Protein AF-A0A6P3XLS1-F1 (afdb_monomer)

pLDDT: mean 93.7, std 4.28, range [73.62, 98.12]

Organism: Dinoponera quadriceps (NCBI:txid609295)

Secondary structure (DSSP, 8-state):
-HHHHHHHHHHHHH-GGGGT--S--HHHHHHHHHHHHHHHHHTT--TTT-TT-S-HHHHHHHHHHHIIIIIHHHTTS--HHHHHHHHHHHHHHGGGT----HHHHHHHHHHHTT---HHHHHT--HHHHHHHHHH-

Solvent-accessible surface area (backbone atoms only — not comparable to full-atom values): 7888 Å² total; per-residue (Å²): 107,41,68,59,55,41,66,71,46,40,52,65,70,76,41,28,62,79,74,72,48,69,94,72,49,72,66,56,52,44,54,54,34,50,53,51,32,51,52,35,45,78,73,69,35,55,70,92,60,29,56,44,49,76,53,66,67,56,24,49,48,53,49,48,50,47,38,66,76,43,51,56,58,53,65,74,66,73,52,72,65,57,57,50,53,53,43,56,55,39,55,59,51,38,77,74,82,45,88,58,48,57,70,36,54,51,48,56,54,36,49,75,71,72,46,88,53,65,71,62,62,71,64,51,50,76,68,42,45,54,46,40,67,74,71,108

Radius of gyration: 16.31 Å; Cα contacts (8 Å, |Δi|>4): 107; chains: 1; bounding box: 39×33×39 Å

Structure (mmCIF, N/CA/C/O backbone):
data_AF-A0A6P3XLS1-F1
#
_entry.id   AF-A0A6P3XLS1-F1
#
loop_
_atom_site.group_PDB
_atom_site.id
_atom_site.type_symbol
_atom_site.label_atom_id
_atom_site.label_alt_id
_atom_site.label_comp_id
_atom_site.label_asym_id
_atom_site.label_entity_id
_atom_site.label_seq_id
_atom_site.pdbx_PDB_ins_code
_atom_site.Cartn_x
_atom_site.Cartn_y
_atom_site.Cartn_z
_atom_site.occupancy
_atom_site.B_iso_or_equiv
_atom_site.auth_seq_id
_atom_site.auth_comp_id
_atom_site.auth_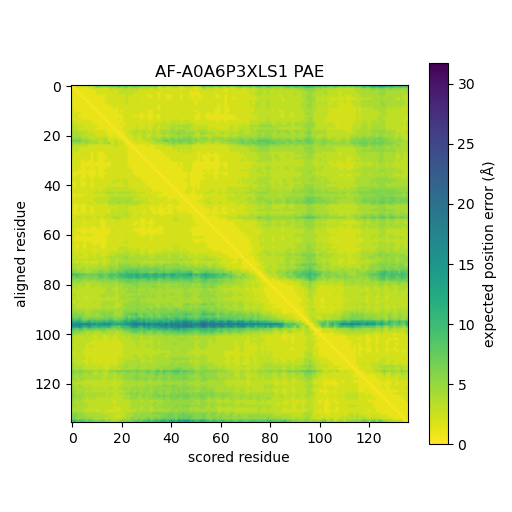asym_id
_atom_site.auth_atom_id
_atom_site.pdbx_PDB_model_num
ATOM 1 N N . MET A 1 1 ? -15.043 -8.895 3.078 1.00 91.00 1 MET A N 1
ATOM 2 C CA . MET A 1 1 ? -15.289 -7.449 3.281 1.00 91.00 1 MET A CA 1
ATOM 3 C C . MET A 1 1 ? -14.198 -6.779 4.116 1.00 91.00 1 MET A C 1
ATOM 5 O O . MET A 1 1 ? -13.528 -5.912 3.577 1.00 91.00 1 MET A O 1
ATOM 9 N N . ALA A 1 2 ? -13.931 -7.217 5.354 1.00 95.00 2 ALA A N 1
ATOM 10 C CA . ALA A 1 2 ? -12.890 -6.646 6.234 1.00 95.00 2 ALA A CA 1
ATOM 11 C C . ALA A 1 2 ? -11.488 -6.540 5.609 1.00 95.00 2 ALA A C 1
ATOM 13 O O . ALA A 1 2 ? -10.873 -5.481 5.606 1.00 95.00 2 ALA A O 1
ATOM 14 N N . VAL A 1 3 ? -11.013 -7.613 4.984 1.00 94.69 3 VAL A N 1
ATOM 15 C CA . VAL A 1 3 ? -9.734 -7.612 4.264 1.00 94.69 3 VAL A CA 1
ATOM 16 C C . VAL A 1 3 ? -9.684 -6.590 3.117 1.00 94.69 3 VAL A C 1
ATOM 18 O O . VAL A 1 3 ? -8.652 -5.969 2.880 1.00 94.69 3 VAL A O 1
ATOM 21 N N . ALA A 1 4 ? -10.790 -6.402 2.391 1.00 94.06 4 ALA A N 1
ATOM 22 C CA . ALA A 1 4 ? -10.837 -5.417 1.314 1.00 94.06 4 ALA A CA 1
ATOM 23 C C . ALA A 1 4 ? -10.717 -3.994 1.880 1.00 94.06 4 ALA A C 1
ATOM 25 O O . ALA A 1 4 ? -9.932 -3.207 1.362 1.00 94.06 4 ALA A O 1
ATOM 26 N N . GLN A 1 5 ? -11.414 -3.698 2.988 1.00 96.81 5 GLN A N 1
ATOM 27 C CA . GLN A 1 5 ? -11.251 -2.446 3.737 1.00 96.81 5 GLN A CA 1
ATOM 28 C C . GLN A 1 5 ? -9.789 -2.249 4.161 1.00 96.81 5 GLN A C 1
ATOM 30 O O . GLN A 1 5 ? -9.228 -1.186 3.910 1.00 96.81 5 GLN A O 1
ATOM 35 N N . ALA A 1 6 ? -9.156 -3.284 4.725 1.00 96.56 6 ALA A N 1
ATOM 36 C CA . ALA A 1 6 ? -7.752 -3.241 5.125 1.00 96.56 6 ALA A CA 1
ATOM 37 C C . ALA A 1 6 ? -6.829 -2.851 3.958 1.00 96.56 6 ALA A C 1
ATOM 39 O O . ALA A 1 6 ? -5.984 -1.976 4.114 1.00 96.56 6 ALA A O 1
ATOM 40 N N . ASN A 1 7 ? -7.033 -3.430 2.770 1.00 92.81 7 ASN A N 1
ATOM 41 C CA . ASN A 1 7 ? -6.233 -3.110 1.585 1.00 92.81 7 ASN A CA 1
ATOM 42 C C . ASN A 1 7 ? -6.412 -1.662 1.094 1.00 92.81 7 ASN A C 1
ATOM 44 O O . ASN A 1 7 ? -5.451 -1.088 0.587 1.00 92.81 7 ASN A O 1
ATOM 48 N N . PHE A 1 8 ? -7.588 -1.048 1.271 1.00 94.44 8 PHE A N 1
ATOM 49 C CA . PHE A 1 8 ? -7.795 0.366 0.926 1.00 94.44 8 PHE A CA 1
ATOM 50 C C . PHE A 1 8 ? -7.100 1.332 1.892 1.00 94.44 8 PHE A C 1
ATOM 52 O O . PHE A 1 8 ? -6.636 2.390 1.471 1.00 94.44 8 PHE A O 1
ATOM 59 N N . ILE A 1 9 ? -7.016 0.980 3.177 1.00 96.81 9 ILE A N 1
ATOM 60 C CA . ILE A 1 9 ? -6.463 1.867 4.213 1.00 96.81 9 ILE A CA 1
ATOM 61 C C . ILE A 1 9 ? -4.987 1.602 4.530 1.00 96.81 9 ILE A C 1
ATOM 63 O O . ILE A 1 9 ? -4.340 2.448 5.142 1.00 96.81 9 ILE A O 1
ATOM 67 N N . MET A 1 10 ? -4.439 0.454 4.122 1.00 96.50 10 MET A N 1
ATOM 68 C CA . MET A 1 10 ? -3.088 0.014 4.489 1.00 96.50 10 MET A CA 1
ATOM 69 C C . MET A 1 10 ? -2.003 1.026 4.100 1.00 96.50 10 MET A C 1
ATOM 71 O O . MET A 1 10 ? -1.219 1.422 4.961 1.00 96.50 10 MET A O 1
ATOM 75 N N . LEU A 1 11 ? -1.982 1.499 2.848 1.00 95.06 11 LEU A N 1
ATOM 76 C CA . LEU A 1 11 ? -0.974 2.467 2.399 1.00 95.06 11 LEU A CA 1
ATOM 77 C C . LEU A 1 11 ? -1.118 3.838 3.090 1.00 95.06 11 LEU A C 1
ATOM 79 O O . LEU A 1 11 ? -0.118 4.296 3.642 1.00 95.06 11 LEU A O 1
ATOM 83 N N . PRO A 1 12 ? -2.310 4.472 3.148 1.00 95.88 12 PRO A N 1
ATOM 84 C CA . PRO A 1 12 ? -2.484 5.727 3.884 1.00 95.88 12 PRO A CA 1
ATOM 85 C C . PRO A 1 12 ? -2.090 5.659 5.362 1.00 95.88 12 PRO A C 1
ATOM 87 O O . PRO A 1 12 ? -1.537 6.618 5.889 1.00 95.88 12 PRO A O 1
ATOM 90 N N . VAL A 1 13 ? -2.363 4.541 6.042 1.00 97.12 13 VAL A N 1
ATOM 91 C CA . VAL A 1 13 ? -2.156 4.431 7.495 1.00 97.12 13 VAL A CA 1
ATOM 92 C C . VAL A 1 13 ? -0.725 4.025 7.857 1.00 97.12 13 VAL A C 1
ATOM 94 O O . VAL A 1 13 ? -0.178 4.542 8.833 1.00 97.12 13 VAL A O 1
ATOM 97 N N . LEU A 1 14 ? -0.111 3.104 7.104 1.00 96.38 14 LEU A N 1
ATOM 98 C CA . LEU A 1 14 ? 1.242 2.610 7.397 1.00 96.38 14 LEU A CA 1
ATOM 99 C C . LEU A 1 14 ? 2.341 3.412 6.694 1.00 96.38 14 LEU A C 1
ATOM 101 O O . LEU A 1 14 ? 3.428 3.568 7.248 1.00 96.38 14 LEU A O 1
ATOM 105 N N . TYR A 1 15 ? 2.070 3.914 5.488 1.00 95.00 15 TYR A N 1
ATOM 106 C CA . TYR A 1 15 ? 3.068 4.542 4.621 1.00 95.00 15 TYR A CA 1
ATOM 107 C C . TYR A 1 15 ? 2.552 5.832 3.950 1.00 95.00 15 TYR A C 1
ATOM 109 O O . TYR A 1 15 ? 2.711 5.983 2.735 1.00 95.00 15 TYR A O 1
ATOM 117 N N . PRO A 1 16 ? 1.967 6.794 4.695 1.00 94.44 16 PRO A N 1
ATOM 118 C CA . PRO A 1 16 ? 1.332 7.979 4.106 1.00 94.44 16 PRO A CA 1
ATOM 119 C C . PRO A 1 16 ? 2.271 8.764 3.179 1.00 94.44 16 PRO A C 1
ATOM 121 O O . PRO A 1 16 ? 1.887 9.163 2.079 1.00 94.44 16 PRO A O 1
ATOM 124 N N . GLN A 1 17 ? 3.544 8.911 3.555 1.00 92.12 17 GLN A N 1
ATOM 125 C CA . GLN A 1 17 ? 4.505 9.678 2.759 1.00 92.12 17 GLN A CA 1
ATOM 126 C C . GLN A 1 17 ? 4.832 9.009 1.415 1.00 92.12 17 GLN A C 1
ATOM 128 O O . GLN A 1 17 ? 5.189 9.704 0.470 1.00 92.12 17 GLN A O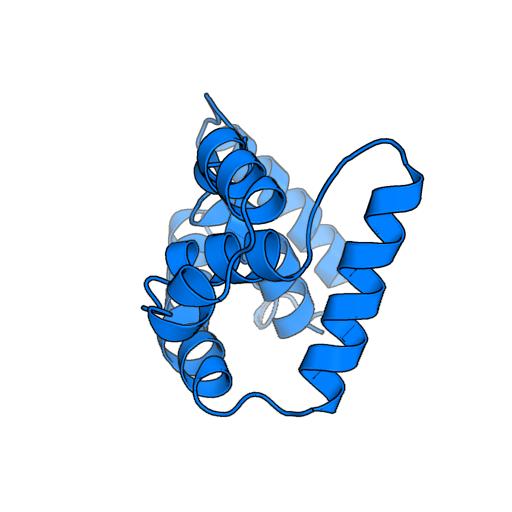 1
ATOM 133 N N . LYS A 1 18 ? 4.691 7.679 1.304 1.00 91.06 18 LYS A N 1
ATOM 134 C CA . LYS A 1 18 ? 4.945 6.929 0.059 1.00 91.06 18 LYS A CA 1
ATOM 135 C C . LYS A 1 18 ? 3.874 7.148 -1.003 1.00 91.06 18 LYS A C 1
ATOM 137 O O . LYS A 1 18 ? 4.111 6.851 -2.167 1.00 91.06 18 LYS A O 1
ATOM 142 N N . ILE A 1 19 ? 2.717 7.672 -0.607 1.00 89.75 19 ILE A N 1
ATOM 143 C CA . ILE A 1 19 ? 1.611 7.998 -1.510 1.00 89.75 19 ILE A CA 1
ATOM 144 C C . ILE A 1 19 ? 1.350 9.510 -1.583 1.00 89.75 19 ILE A C 1
ATOM 146 O O . ILE A 1 19 ? 0.271 9.936 -1.984 1.00 89.75 19 ILE A O 1
ATOM 150 N N . GLY A 1 20 ? 2.332 10.328 -1.186 1.00 89.75 20 GLY A N 1
ATOM 151 C CA . GLY A 1 20 ? 2.265 11.789 -1.276 1.00 89.75 20 GLY A CA 1
ATOM 152 C C . GLY A 1 20 ? 1.493 12.476 -0.145 1.00 89.75 20 GLY A C 1
ATOM 153 O O . GLY A 1 20 ? 1.287 13.688 -0.194 1.00 89.75 20 GLY A O 1
ATOM 154 N N . MET A 1 21 ? 1.073 11.742 0.891 1.00 92.38 21 MET A N 1
ATOM 155 C CA . MET A 1 21 ? 0.446 12.333 2.073 1.00 92.38 21 MET A CA 1
ATOM 156 C C . MET A 1 21 ? 1.532 12.826 3.038 1.00 92.38 21 MET A C 1
ATOM 158 O O . MET A 1 21 ? 2.023 12.098 3.905 1.00 92.38 21 MET A O 1
ATOM 162 N N . HIS A 1 22 ? 1.941 14.079 2.852 1.00 91.44 22 HIS A N 1
ATOM 163 C CA . HIS A 1 22 ? 2.934 14.755 3.687 1.00 91.44 22 HIS A CA 1
ATOM 164 C C . HIS A 1 22 ? 2.267 15.587 4.789 1.00 91.44 22 HIS A C 1
ATOM 166 O O . HIS A 1 22 ? 1.137 16.039 4.634 1.00 91.44 22 HIS A O 1
ATOM 172 N N . SER A 1 23 ? 2.986 15.807 5.895 1.00 92.94 23 SER A N 1
ATOM 173 C CA . SER A 1 23 ? 2.534 16.636 7.028 1.00 92.94 23 SER A CA 1
ATOM 174 C C . SER A 1 23 ? 1.219 16.188 7.685 1.00 92.94 23 SER A C 1
ATOM 176 O O . SER A 1 23 ? 0.533 16.999 8.296 1.00 92.94 23 SER A O 1
ATOM 178 N N . ILE A 1 24 ? 0.885 14.901 7.573 1.00 94.75 24 ILE A N 1
ATOM 179 C CA . ILE A 1 24 ? -0.288 14.292 8.206 1.00 94.75 24 ILE A CA 1
ATOM 180 C C . ILE A 1 24 ? -0.044 14.123 9.705 1.00 94.75 24 ILE A C 1
ATOM 182 O O . ILE A 1 24 ? 0.994 13.591 10.110 1.00 94.75 24 ILE A O 1
ATOM 186 N N . THR A 1 25 ? -1.008 14.547 10.516 1.00 96.19 25 THR A N 1
ATOM 187 C CA . THR A 1 25 ? -0.999 14.346 11.968 1.00 96.19 25 THR A CA 1
ATOM 188 C C . THR A 1 25 ? -1.647 13.013 12.354 1.00 96.19 25 THR A C 1
ATOM 190 O O . THR A 1 25 ? -2.359 12.393 11.562 1.00 96.19 25 THR A O 1
ATOM 193 N N . ASP A 1 26 ? -1.427 12.549 13.587 1.00 96.00 26 ASP A N 1
ATOM 194 C CA . ASP A 1 26 ? -2.143 11.367 14.082 1.00 96.00 26 ASP A CA 1
ATOM 195 C C . ASP A 1 26 ? -3.664 11.620 14.173 1.00 96.00 26 ASP A C 1
ATOM 197 O O . ASP A 1 26 ? -4.436 10.700 13.919 1.00 96.00 26 ASP A O 1
ATOM 201 N N . GLU A 1 27 ? -4.100 12.862 14.424 1.00 97.31 27 GLU A N 1
ATOM 202 C CA . GLU A 1 27 ? -5.522 13.246 14.426 1.00 97.31 27 GLU A CA 1
ATOM 203 C C . GLU A 1 27 ? -6.154 13.098 13.030 1.00 97.31 27 GLU A C 1
ATOM 205 O O . GLU A 1 27 ? -7.242 12.536 12.894 1.00 97.31 27 GLU A O 1
ATOM 210 N N . ASP A 1 28 ? -5.443 13.501 11.972 1.00 97.19 28 ASP A N 1
ATOM 211 C CA . ASP A 1 28 ? -5.894 13.307 10.586 1.00 97.19 28 ASP A CA 1
ATOM 212 C C . ASP A 1 28 ? -6.059 11.814 10.249 1.00 97.19 28 ASP A C 1
ATOM 214 O O . ASP A 1 28 ? -7.028 11.410 9.597 1.00 97.19 28 ASP A O 1
ATOM 218 N N . LEU A 1 29 ? -5.124 10.971 10.706 1.00 97.25 29 LEU A N 1
ATOM 219 C CA . LEU A 1 29 ? -5.196 9.520 10.511 1.00 97.25 29 LEU A CA 1
ATOM 220 C C . LEU A 1 29 ? -6.333 8.887 11.314 1.00 97.25 29 LEU A C 1
ATOM 222 O O . LEU A 1 29 ? -6.988 7.970 10.815 1.00 97.25 29 LEU A O 1
ATOM 226 N N . GLU A 1 30 ? -6.585 9.359 12.533 1.00 97.88 30 GLU A N 1
ATOM 227 C CA . GLU A 1 30 ? -7.721 8.925 13.347 1.00 97.88 30 GLU A CA 1
ATOM 228 C C . GLU A 1 30 ? -9.050 9.284 12.682 1.00 97.88 30 GLU A C 1
ATOM 230 O O . GLU A 1 30 ? -9.919 8.418 12.562 1.00 97.88 30 GLU A O 1
ATOM 235 N N . ALA A 1 31 ? -9.188 10.507 12.163 1.00 97.94 31 ALA A N 1
ATOM 236 C CA . ALA A 1 31 ? -10.374 10.935 11.426 1.00 97.94 31 ALA A CA 1
ATOM 237 C C . ALA A 1 31 ? -10.584 10.100 10.149 1.00 97.94 31 ALA A C 1
ATOM 239 O O . ALA A 1 31 ? -11.692 9.621 9.884 1.00 97.94 31 ALA A O 1
ATOM 240 N N . PHE A 1 32 ? -9.511 9.849 9.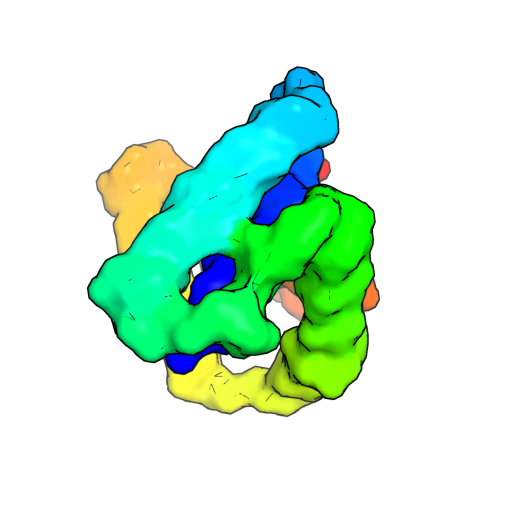391 1.00 97.50 32 PHE A N 1
ATOM 241 C CA . PHE A 1 32 ? -9.537 8.971 8.220 1.00 97.50 32 PHE A CA 1
ATOM 242 C C . PHE A 1 32 ? -9.978 7.546 8.584 1.00 97.50 32 PHE A C 1
ATOM 244 O O . PHE A 1 32 ? -10.857 6.978 7.931 1.00 97.50 32 PHE A O 1
ATOM 251 N N . CYS A 1 33 ? -9.419 6.971 9.652 1.00 98.06 33 CYS A N 1
ATOM 252 C CA . CYS A 1 33 ? -9.800 5.644 10.128 1.00 98.06 33 CYS A CA 1
ATOM 253 C C . CYS A 1 33 ? -11.250 5.614 10.623 1.00 98.06 33 CYS A C 1
ATOM 255 O O . CYS A 1 33 ? -11.964 4.656 10.342 1.00 98.06 33 CYS A O 1
ATOM 257 N N . HIS A 1 34 ? -11.722 6.659 11.304 1.00 97.88 34 HIS A N 1
ATOM 258 C CA . HIS A 1 34 ? -13.110 6.753 11.751 1.00 97.88 34 HIS A CA 1
ATOM 259 C C . HIS A 1 34 ? -14.089 6.747 10.567 1.00 97.88 34 HIS A C 1
ATOM 261 O O . HIS A 1 34 ? -15.062 5.993 10.573 1.00 97.88 34 HIS A O 1
ATOM 267 N N . MET A 1 35 ? -13.794 7.507 9.507 1.00 98.12 35 MET A N 1
ATOM 268 C CA . MET A 1 35 ? -14.577 7.481 8.268 1.00 98.12 35 MET A CA 1
ATOM 269 C C . MET A 1 35 ? -14.635 6.066 7.670 1.00 98.12 35 MET A C 1
ATOM 271 O O . MET A 1 35 ? -15.715 5.564 7.351 1.00 98.12 35 MET A O 1
ATOM 275 N N . TRP A 1 36 ? -13.491 5.384 7.567 1.00 98.12 36 TRP A N 1
ATOM 276 C CA . TRP A 1 36 ? -13.443 4.017 7.047 1.00 98.12 36 TRP A CA 1
ATOM 277 C C . TRP A 1 36 ? -14.108 2.993 7.963 1.00 98.12 36 TRP A C 1
ATOM 279 O O . TRP A 1 36 ? -14.679 2.027 7.449 1.00 98.12 36 TRP A O 1
ATOM 289 N N . LYS A 1 37 ? -14.112 3.205 9.285 1.00 97.88 37 LYS A N 1
ATOM 290 C CA . LYS A 1 37 ? -14.895 2.402 10.231 1.00 97.88 37 LYS A CA 1
ATOM 291 C C . LYS A 1 37 ? -16.377 2.473 9.875 1.00 97.88 37 LYS A C 1
ATOM 293 O O . LYS A 1 37 ? -16.999 1.422 9.723 1.00 97.88 37 LYS A O 1
ATOM 298 N N . CYS A 1 38 ? -16.909 3.678 9.669 1.00 97.88 38 CYS A N 1
ATOM 299 C CA . CYS A 1 38 ? -18.301 3.892 9.273 1.00 97.88 38 CYS A CA 1
ATOM 300 C C . CYS A 1 38 ? -18.625 3.234 7.926 1.00 97.88 38 CYS A C 1
ATOM 302 O O . CYS A 1 38 ? -19.630 2.536 7.819 1.00 97.88 38 CYS A O 1
ATOM 304 N N . TYR A 1 39 ? -17.761 3.378 6.915 1.00 97.44 39 TYR A N 1
ATOM 305 C CA . TYR A 1 39 ? -17.948 2.677 5.637 1.00 97.44 39 TYR A CA 1
ATOM 306 C C . TYR A 1 39 ? -17.974 1.162 5.807 1.00 97.44 39 TYR A C 1
ATOM 308 O O . TYR A 1 39 ? -18.819 0.497 5.215 1.00 97.44 39 TYR A O 1
ATOM 316 N N . GLY A 1 40 ? -17.096 0.613 6.648 1.00 97.50 40 GLY A N 1
ATOM 317 C CA . GLY A 1 40 ? -17.105 -0.811 6.956 1.00 97.50 40 GLY A CA 1
ATOM 318 C C . GLY A 1 40 ? -18.428 -1.263 7.572 1.00 97.50 40 GLY A C 1
ATOM 319 O O . GLY A 1 40 ? -19.014 -2.232 7.096 1.00 97.50 40 GLY A O 1
ATOM 320 N N . TYR A 1 41 ? -18.931 -0.516 8.556 1.00 97.81 41 TYR A N 1
ATOM 321 C CA . TYR A 1 41 ? -20.222 -0.783 9.191 1.00 97.81 41 TYR A CA 1
ATOM 322 C C . TYR A 1 41 ? -21.381 -0.745 8.181 1.00 97.81 41 TYR A C 1
ATOM 324 O O . TYR A 1 41 ? -22.157 -1.694 8.093 1.00 97.81 41 TYR A O 1
ATOM 332 N N . PHE A 1 42 ? -21.464 0.301 7.349 1.00 97.62 42 PHE A N 1
ATOM 333 C CA . PHE A 1 42 ? -22.515 0.419 6.329 1.00 97.62 42 PHE A CA 1
ATOM 334 C C . PHE A 1 42 ? -22.443 -0.665 5.246 1.00 97.62 42 PHE A C 1
ATOM 336 O O . PHE A 1 42 ? -23.463 -1.011 4.656 1.00 97.62 42 PHE A O 1
ATOM 343 N N . LEU A 1 43 ? -21.257 -1.225 5.001 1.00 97.12 43 LEU A N 1
ATOM 344 C CA . LEU A 1 43 ? -21.048 -2.359 4.098 1.00 97.12 43 LEU A CA 1
ATOM 345 C C . LEU A 1 43 ? -21.229 -3.726 4.787 1.00 97.12 43 LEU A C 1
ATOM 347 O O . LEU A 1 43 ? -20.938 -4.756 4.175 1.00 97.12 43 LEU A O 1
ATOM 351 N N . GLY A 1 44 ? -21.704 -3.749 6.037 1.00 97.06 44 GLY A N 1
ATOM 352 C CA . GLY A 1 44 ? -22.047 -4.966 6.776 1.00 97.06 44 GLY A CA 1
ATOM 353 C C . GLY A 1 44 ? -20.869 -5.659 7.464 1.00 97.06 44 GLY A C 1
ATOM 354 O O . GLY A 1 44 ? -20.956 -6.848 7.755 1.00 97.06 44 GLY A O 1
ATOM 355 N N . ILE A 1 45 ? -19.754 -4.963 7.699 1.00 98.00 45 ILE A N 1
ATOM 356 C CA . ILE A 1 45 ? -18.659 -5.490 8.522 1.00 98.00 45 ILE A CA 1
ATOM 357 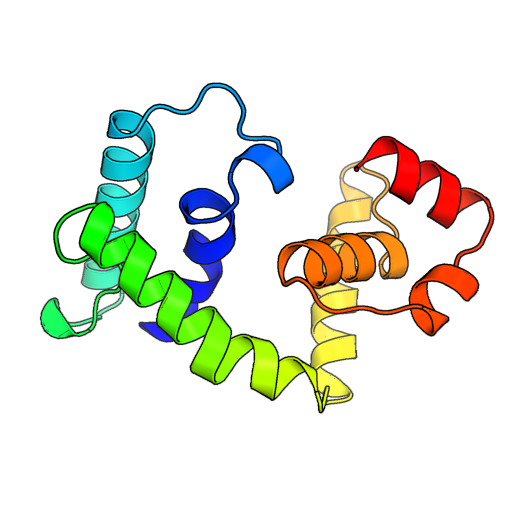C C . ILE A 1 45 ? -19.039 -5.311 9.992 1.00 98.00 45 ILE A C 1
ATOM 359 O O . ILE A 1 45 ? -19.215 -4.181 10.446 1.00 98.00 45 ILE A O 1
ATOM 363 N N . GLU A 1 46 ? -19.129 -6.413 10.734 1.00 97.19 46 GLU A N 1
ATOM 364 C CA . GLU A 1 46 ? -19.331 -6.365 12.184 1.00 97.19 46 GLU A CA 1
ATOM 365 C C . GLU A 1 46 ? -18.154 -5.661 12.868 1.00 97.19 46 GLU A C 1
ATOM 367 O O . GLU A 1 46 ? -17.002 -5.772 12.437 1.00 97.19 46 GLU A O 1
ATOM 372 N N . ASP A 1 47 ? -18.437 -4.932 13.947 1.00 94.75 47 ASP A N 1
ATOM 373 C CA . ASP A 1 47 ? -17.459 -4.055 14.595 1.00 94.75 47 ASP A CA 1
ATOM 374 C C . ASP A 1 47 ? -16.187 -4.785 15.048 1.00 94.75 47 ASP A C 1
ATOM 376 O O . ASP A 1 47 ? -15.112 -4.189 15.000 1.00 94.75 47 ASP A O 1
ATOM 380 N N . GLU A 1 48 ? -16.286 -6.061 15.429 1.00 95.00 48 GLU A N 1
ATOM 381 C CA . GLU A 1 48 ? -15.142 -6.886 15.839 1.00 95.00 48 GLU A CA 1
ATOM 382 C C . GLU A 1 48 ? -14.191 -7.246 14.685 1.00 95.00 48 GLU A C 1
ATOM 384 O O . GLU A 1 48 ? -12.991 -7.419 14.902 1.00 95.00 48 GLU A O 1
ATOM 389 N N . PHE A 1 49 ? -14.695 -7.298 13.447 1.00 96.44 49 PHE A N 1
ATOM 390 C CA . PHE A 1 49 ? -13.898 -7.580 12.247 1.00 96.44 49 PHE A CA 1
ATOM 391 C C . PHE A 1 49 ? -13.459 -6.312 11.507 1.00 96.44 49 PHE A C 1
ATOM 393 O O . PHE A 1 49 ? -12.703 -6.387 10.536 1.00 96.44 49 PHE A O 1
ATOM 400 N N . ASN A 1 50 ? -13.940 -5.142 11.923 1.00 97.56 50 ASN A N 1
ATOM 401 C CA . ASN A 1 50 ? -13.637 -3.879 11.269 1.00 97.56 50 ASN A CA 1
ATOM 402 C C . ASN A 1 50 ? -12.184 -3.470 11.544 1.00 97.56 50 ASN A C 1
ATOM 404 O O . ASN A 1 50 ? -11.780 -3.256 12.688 1.00 97.56 50 ASN A O 1
ATOM 408 N N . PHE A 1 51 ? -11.381 -3.318 10.488 1.00 97.06 51 PHE A N 1
ATOM 409 C CA . PHE A 1 51 ? -9.954 -3.021 10.644 1.00 97.06 51 PHE A CA 1
ATOM 410 C C . PHE A 1 51 ? -9.695 -1.646 11.255 1.00 97.06 51 PHE A C 1
ATOM 412 O O . PHE A 1 51 ? -8.638 -1.450 11.849 1.00 97.06 51 PHE A O 1
ATOM 419 N N . CYS A 1 52 ? -10.659 -0.731 11.165 1.00 97.62 52 CYS A N 1
ATOM 420 C CA . CYS A 1 52 ? -10.601 0.590 11.780 1.00 97.62 52 CYS A CA 1
ATOM 421 C C . CYS A 1 52 ? -11.180 0.622 13.207 1.00 97.62 52 CYS A C 1
ATOM 423 O O . CYS A 1 52 ? -11.421 1.700 13.747 1.00 97.62 52 CYS A O 1
ATOM 425 N N . HIS A 1 53 ? -11.449 -0.533 13.824 1.00 96.56 53 HIS A N 1
ATOM 426 C CA . HIS A 1 53 ? -11.893 -0.601 15.214 1.00 96.56 53 HIS A CA 1
ATOM 427 C C . HIS A 1 53 ? -10.713 -0.470 16.190 1.00 96.56 53 HIS A C 1
ATOM 429 O O . HIS A 1 53 ? -9.704 -1.172 16.049 1.00 96.56 53 HIS A O 1
ATOM 435 N N . GLY A 1 54 ? -10.883 0.373 17.212 1.00 95.75 54 GLY A N 1
ATOM 436 C CA . GLY A 1 54 ? -9.903 0.622 18.271 1.00 95.75 54 GLY A CA 1
ATOM 437 C C . GLY A 1 54 ? -9.148 1.940 18.095 1.00 95.75 54 GLY A C 1
ATOM 438 O O . GLY A 1 54 ? -9.552 2.813 17.328 1.00 95.75 54 GLY A O 1
ATOM 439 N N . SER A 1 55 ? -8.057 2.079 18.839 1.00 97.44 55 SER A N 1
ATOM 440 C CA . SER A 1 55 ? -7.114 3.198 18.752 1.00 97.44 55 SER A CA 1
ATOM 441 C C . SER A 1 55 ? -6.271 3.142 17.474 1.00 97.44 55 SER A C 1
ATOM 443 O O . SER A 1 55 ? -6.036 2.064 16.921 1.00 97.44 55 SER A O 1
ATOM 445 N N . LEU A 1 56 ? -5.716 4.280 17.037 1.00 97.81 56 LEU A N 1
ATOM 446 C CA . LEU A 1 56 ? -4.830 4.325 15.865 1.00 97.81 56 LEU A CA 1
ATOM 447 C C . LEU A 1 56 ? -3.648 3.351 15.981 1.00 97.81 56 LEU A C 1
ATOM 449 O O . LEU A 1 56 ? -3.240 2.742 14.992 1.00 97.81 56 LEU A O 1
ATOM 453 N N . LYS A 1 57 ? -3.115 3.165 17.194 1.00 98.12 57 LYS A N 1
ATOM 454 C CA . LYS A 1 57 ? -2.038 2.208 17.465 1.00 98.12 57 LYS A CA 1
ATOM 455 C C . LYS A 1 57 ? -2.464 0.767 17.171 1.00 98.12 57 LYS A C 1
ATOM 457 O O . LYS A 1 57 ? -1.717 0.038 16.524 1.00 98.12 57 LYS A O 1
ATOM 462 N N . GLU A 1 58 ? -3.650 0.362 17.621 1.00 97.94 58 GLU A N 1
ATOM 463 C CA . GLU A 1 58 ? -4.190 -0.981 17.371 1.00 97.94 58 GLU A CA 1
ATOM 464 C C . GLU A 1 58 ? -4.491 -1.195 15.886 1.00 97.94 58 GLU A C 1
ATOM 466 O O . GLU A 1 58 ? -4.181 -2.254 15.343 1.00 97.94 58 GLU A O 1
ATOM 471 N N . ILE A 1 59 ? -5.023 -0.172 15.208 1.00 98.12 59 ILE A N 1
ATOM 472 C CA . ILE A 1 59 ? -5.281 -0.201 13.763 1.00 98.12 59 ILE A CA 1
ATOM 473 C C . ILE A 1 59 ? -3.967 -0.379 12.988 1.00 98.12 59 ILE A C 1
ATOM 475 O O . ILE A 1 59 ? -3.867 -1.280 12.153 1.00 98.12 59 ILE A O 1
ATOM 479 N N . LYS A 1 60 ? -2.937 0.426 13.295 1.00 98.06 60 LYS A N 1
ATOM 480 C CA . LYS A 1 60 ? -1.596 0.315 12.691 1.00 98.06 60 LYS A CA 1
ATOM 481 C C . LYS A 1 60 ? -1.006 -1.081 12.910 1.00 98.06 60 LYS A C 1
ATOM 483 O O . LYS A 1 60 ? -0.538 -1.689 11.951 1.00 98.06 60 LYS A O 1
ATOM 488 N N . GLN A 1 61 ? -1.079 -1.616 14.131 1.00 98.12 61 GLN A N 1
ATOM 489 C CA . GLN A 1 61 ? -0.576 -2.960 14.430 1.00 98.12 61 GLN A CA 1
ATOM 490 C C . GLN A 1 61 ? -1.305 -4.031 13.610 1.00 98.12 61 GLN A C 1
ATOM 492 O O . GLN A 1 61 ? -0.663 -4.833 12.942 1.00 98.12 61 GLN A O 1
ATOM 497 N N . ARG A 1 62 ? -2.641 -3.998 13.577 1.00 97.44 62 ARG A N 1
ATOM 498 C CA . ARG A 1 62 ? -3.458 -4.984 12.856 1.00 97.44 62 ARG A CA 1
ATOM 499 C C . ARG A 1 62 ? -3.201 -4.965 11.347 1.00 97.44 62 ARG A C 1
ATOM 501 O O . ARG A 1 62 ? -3.138 -6.017 10.711 1.00 97.44 62 ARG A O 1
ATOM 508 N N . LEU A 1 63 ? -3.046 -3.775 10.763 1.00 97.69 63 LEU A N 1
ATOM 509 C CA . LEU A 1 63 ? -2.687 -3.620 9.351 1.00 97.69 63 LEU A CA 1
ATOM 510 C C . LEU A 1 63 ? -1.271 -4.123 9.070 1.00 97.69 63 LEU A C 1
ATOM 512 O O . LEU A 1 63 ? -1.046 -4.766 8.043 1.00 97.69 63 LEU A O 1
ATOM 516 N N . TRP A 1 64 ? -0.327 -3.854 9.973 1.00 96.94 64 TRP A N 1
ATOM 517 C CA . TRP A 1 64 ? 1.033 -4.367 9.858 1.00 96.94 64 TRP A CA 1
ATOM 518 C C . TRP A 1 64 ? 1.044 -5.900 9.911 1.00 96.94 64 TRP A C 1
ATOM 520 O O . TRP A 1 64 ? 1.615 -6.523 9.017 1.00 96.94 64 TRP A O 1
ATOM 530 N N . ASP A 1 65 ? 0.332 -6.506 10.865 1.00 96.81 65 ASP A N 1
ATOM 531 C CA . AS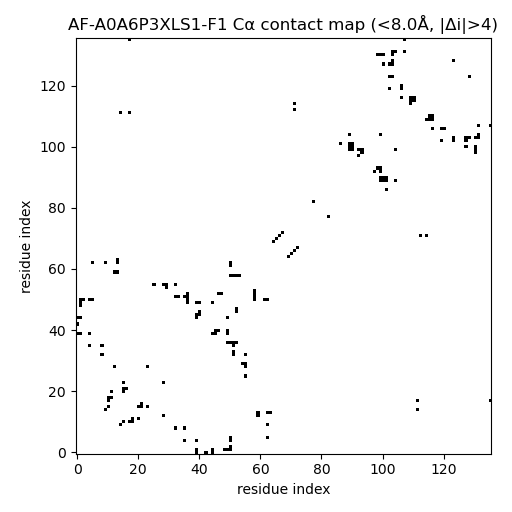P A 1 65 ? 0.231 -7.962 11.013 1.00 96.81 65 ASP A CA 1
ATOM 532 C C . ASP A 1 65 ? -0.368 -8.605 9.754 1.00 96.81 65 ASP A C 1
ATOM 534 O O . ASP A 1 65 ? 0.202 -9.551 9.209 1.00 96.81 65 ASP A O 1
ATOM 538 N N . LEU A 1 66 ? -1.472 -8.054 9.228 1.00 95.81 66 LEU A N 1
ATOM 539 C CA . LEU A 1 66 ? -2.066 -8.516 7.967 1.00 95.81 66 LEU A CA 1
ATOM 540 C C . LEU A 1 66 ? -1.060 -8.422 6.811 1.00 95.81 66 LEU A C 1
ATOM 542 O O . LEU A 1 66 ? -0.951 -9.338 5.993 1.00 95.81 66 LEU A O 1
ATOM 546 N N . THR A 1 67 ? -0.307 -7.324 6.751 1.00 94.19 67 THR A N 1
ATOM 547 C CA . THR A 1 67 ? 0.668 -7.094 5.685 1.00 94.19 67 THR A CA 1
ATOM 548 C C . THR A 1 67 ? 1.797 -8.122 5.732 1.00 94.19 67 THR A C 1
ATOM 550 O O . THR A 1 67 ? 2.130 -8.706 4.700 1.00 94.19 67 THR A O 1
ATOM 553 N N . GLN A 1 68 ? 2.355 -8.387 6.916 1.00 94.00 68 GLN A N 1
ATOM 554 C CA . GLN A 1 68 ? 3.459 -9.333 7.092 1.00 94.00 68 GLN A CA 1
ATOM 555 C C . GLN A 1 68 ? 3.026 -10.789 6.937 1.00 94.00 68 GLN A C 1
ATOM 557 O O . GLN A 1 68 ? 3.696 -11.573 6.264 1.00 94.00 68 GLN A O 1
ATOM 562 N N . HIS A 1 69 ? 1.904 -11.157 7.552 1.00 93.56 69 HIS A N 1
ATOM 563 C CA . HIS A 1 69 ? 1.484 -12.551 7.661 1.00 93.56 69 HIS A CA 1
ATOM 564 C C . HIS A 1 69 ? 0.575 -13.011 6.528 1.00 93.56 69 HIS A C 1
ATOM 566 O O . HIS A 1 69 ? 0.345 -14.210 6.393 1.00 93.56 69 HIS A O 1
ATOM 572 N N . TRP A 1 70 ? 0.070 -12.096 5.701 1.00 91.44 70 TRP A N 1
ATOM 573 C CA . TRP A 1 70 ? -0.807 -12.460 4.599 1.00 91.44 70 TRP A CA 1
ATOM 574 C C . TRP A 1 70 ? -0.427 -11.759 3.299 1.00 91.44 70 TRP A C 1
ATOM 576 O O . TRP A 1 70 ? -0.075 -12.444 2.340 1.00 91.44 70 TRP A O 1
ATOM 586 N N . THR A 1 71 ? -0.416 -10.426 3.245 1.00 90.06 71 THR A N 1
ATOM 587 C CA . THR A 1 71 ? -0.190 -9.694 1.984 1.00 90.06 71 THR A CA 1
ATOM 588 C C . THR A 1 71 ? 1.143 -10.074 1.337 1.00 90.06 71 THR A C 1
ATOM 590 O O . THR A 1 71 ? 1.156 -10.588 0.222 1.00 90.06 71 THR A O 1
ATOM 593 N N . ILE A 1 72 ? 2.260 -9.913 2.052 1.00 91.12 72 ILE A N 1
ATOM 594 C CA . ILE A 1 72 ? 3.611 -10.214 1.547 1.00 91.12 72 ILE A CA 1
ATOM 595 C C . ILE A 1 72 ? 3.754 -11.676 1.104 1.00 91.12 72 ILE A C 1
ATOM 597 O O . ILE A 1 72 ? 4.410 -11.954 0.101 1.00 91.12 72 ILE A O 1
ATOM 601 N N . LEU A 1 73 ? 3.132 -12.617 1.821 1.00 88.94 73 LEU A N 1
ATOM 602 C CA . LEU A 1 73 ? 3.193 -14.034 1.463 1.00 88.94 73 LEU A CA 1
ATOM 603 C C . LEU A 1 73 ? 2.474 -14.317 0.143 1.00 88.94 73 LEU A C 1
ATOM 605 O O . LEU A 1 73 ? 3.025 -15.021 -0.699 1.00 88.94 73 LEU A O 1
ATOM 609 N N . ASN A 1 74 ? 1.300 -13.722 -0.072 1.00 87.69 74 ASN A N 1
ATOM 610 C CA . ASN A 1 74 ? 0.551 -13.888 -1.319 1.00 87.69 74 ASN A CA 1
ATOM 611 C C . ASN A 1 74 ? 1.242 -13.216 -2.520 1.00 87.69 74 ASN A C 1
ATOM 613 O O . ASN A 1 74 ? 1.049 -13.646 -3.652 1.00 87.69 74 ASN A O 1
ATOM 617 N N . PHE A 1 75 ? 2.104 -12.218 -2.297 1.00 85.06 75 PHE A N 1
ATOM 618 C CA . PHE A 1 75 ? 2.918 -11.624 -3.365 1.00 85.06 75 PHE A CA 1
ATOM 619 C C . PHE A 1 75 ? 4.079 -12.511 -3.843 1.00 85.06 75 PHE A C 1
ATOM 621 O O . PHE A 1 75 ? 4.679 -12.202 -4.872 1.00 85.06 75 PHE A O 1
ATOM 628 N N . LYS A 1 76 ? 4.400 -13.615 -3.152 1.00 80.81 76 LYS A N 1
ATOM 629 C CA . LYS A 1 76 ? 5.420 -14.573 -3.620 1.00 80.81 76 LYS A CA 1
ATOM 630 C C . LYS A 1 76 ? 4.950 -15.384 -4.829 1.00 80.81 76 LYS A C 1
ATOM 632 O O . LYS A 1 76 ? 5.771 -15.746 -5.665 1.00 80.81 76 LYS A O 1
ATOM 637 N N . GLU A 1 77 ? 3.647 -15.638 -4.928 1.00 84.50 77 GLU A N 1
ATOM 638 C CA . GLU A 1 77 ? 3.032 -16.423 -6.001 1.00 84.50 77 GLU A CA 1
ATOM 639 C C . GLU A 1 77 ? 1.894 -15.632 -6.649 1.00 84.50 77 GLU A C 1
ATOM 641 O O . GLU A 1 77 ? 0.712 -15.798 -6.344 1.00 84.50 77 GLU A O 1
ATOM 646 N N . ILE A 1 78 ? 2.269 -14.733 -7.559 1.00 85.31 78 ILE A N 1
ATOM 647 C CA . ILE A 1 78 ? 1.311 -13.875 -8.251 1.00 85.31 78 ILE A CA 1
ATOM 648 C C . ILE A 1 78 ? 0.605 -14.664 -9.357 1.00 85.31 78 ILE A C 1
ATOM 650 O O . ILE A 1 78 ? 1.241 -15.164 -10.284 1.00 85.31 78 ILE A O 1
ATOM 654 N N . GLN A 1 79 ? -0.725 -14.705 -9.289 1.00 89.75 79 GLN A N 1
ATOM 655 C CA . GLN A 1 79 ? -1.557 -15.330 -10.316 1.00 89.75 79 GLN A CA 1
ATOM 656 C C . GLN A 1 79 ? -1.666 -14.446 -11.578 1.00 89.75 79 GLN A C 1
ATOM 658 O O . GLN A 1 79 ? -1.695 -13.214 -11.461 1.00 89.75 79 GLN A O 1
ATOM 663 N N . PRO A 1 80 ? -1.767 -15.023 -12.790 1.00 92.38 80 PRO A N 1
ATOM 664 C CA . PRO A 1 80 ? -1.917 -14.256 -14.032 1.00 92.38 80 PRO A CA 1
ATOM 665 C C . PRO A 1 80 ? -3.114 -13.294 -14.029 1.00 92.38 80 PRO A C 1
ATOM 667 O O . PRO A 1 80 ? -3.024 -12.178 -14.544 1.00 92.38 80 PRO A O 1
ATOM 670 N N . GLU A 1 81 ? -4.221 -13.690 -13.404 1.00 93.50 81 GLU A N 1
ATOM 671 C CA . GLU A 1 81 ? -5.443 -12.897 -13.278 1.00 93.50 81 GLU A CA 1
ATOM 672 C C . GLU A 1 81 ? -5.200 -11.632 -12.454 1.00 93.50 81 GLU A C 1
ATOM 674 O O . GLU A 1 81 ? -5.694 -10.559 -12.800 1.00 93.50 81 GLU A O 1
ATOM 679 N N . PHE A 1 82 ? -4.384 -11.728 -11.400 1.00 90.69 82 PHE A N 1
ATOM 680 C CA . PHE A 1 82 ? -3.996 -10.568 -10.603 1.00 90.69 82 PHE A CA 1
ATOM 681 C C . PHE A 1 82 ? -3.221 -9.558 -11.455 1.00 90.69 82 PHE A C 1
ATOM 683 O O . PHE A 1 82 ? -3.528 -8.365 -11.432 1.00 90.69 82 PHE A O 1
ATOM 690 N N . VAL A 1 83 ? -2.252 -10.028 -12.251 1.00 92.56 83 VAL A N 1
ATOM 691 C CA . VAL A 1 83 ? -1.478 -9.173 -13.171 1.00 92.56 83 VAL A CA 1
ATOM 692 C C . VAL A 1 83 ? -2.392 -8.503 -14.194 1.00 92.56 83 VAL A C 1
ATOM 694 O O . VAL A 1 83 ? -2.216 -7.325 -14.499 1.00 92.56 83 VAL A O 1
ATOM 697 N N . HIS A 1 84 ? -3.378 -9.230 -14.720 1.00 95.06 84 HIS A N 1
ATOM 698 C CA . HIS A 1 84 ? -4.344 -8.680 -15.664 1.00 95.06 84 HIS A CA 1
ATOM 699 C C . HIS A 1 84 ? -5.193 -7.565 -15.034 1.00 95.06 84 HIS A C 1
ATOM 701 O O . HIS A 1 84 ? -5.223 -6.451 -15.556 1.00 95.06 84 HIS A O 1
ATOM 707 N N . VAL A 1 85 ? -5.828 -7.834 -13.888 1.00 93.94 85 VAL A N 1
ATOM 708 C CA . VAL A 1 85 ? -6.713 -6.872 -13.211 1.00 93.94 85 VAL A CA 1
ATOM 709 C C . VAL A 1 85 ? -5.949 -5.618 -12.792 1.00 93.94 85 VAL A C 1
ATOM 711 O O . VAL A 1 85 ? -6.390 -4.502 -13.065 1.00 93.94 85 VAL A O 1
ATOM 714 N N . THR A 1 86 ? -4.779 -5.783 -12.175 1.00 92.62 86 THR A N 1
ATOM 715 C CA . THR A 1 86 ? -3.949 -4.646 -11.747 1.00 92.62 86 THR A CA 1
ATOM 716 C C . THR A 1 86 ? -3.439 -3.822 -12.923 1.00 92.62 86 THR A C 1
ATOM 718 O O . THR A 1 86 ? -3.392 -2.596 -12.830 1.00 92.62 86 THR A O 1
ATOM 721 N N . ARG A 1 87 ? -3.125 -4.455 -14.059 1.00 94.50 87 ARG A N 1
ATOM 722 C CA . ARG A 1 87 ? -2.775 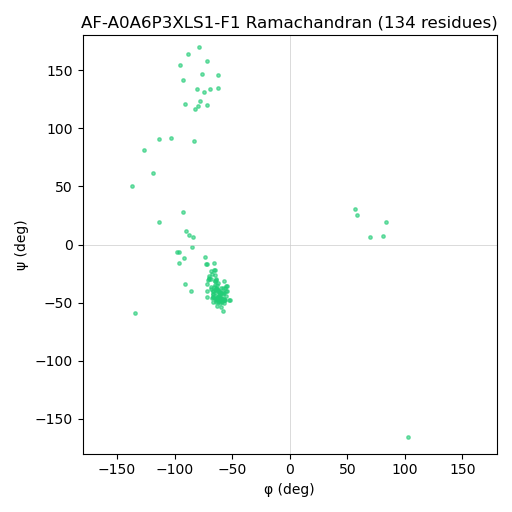-3.731 -15.282 1.00 94.50 87 ARG A CA 1
ATOM 723 C C . ARG A 1 87 ? -3.941 -2.900 -15.797 1.00 94.50 87 ARG A C 1
ATOM 725 O O . ARG A 1 87 ? -3.749 -1.713 -16.037 1.00 94.50 87 ARG A O 1
ATOM 732 N N . CYS A 1 88 ? -5.140 -3.476 -15.892 1.00 94.06 88 CYS A N 1
ATOM 733 C CA . CYS A 1 88 ? -6.336 -2.737 -16.297 1.00 94.06 88 CYS A CA 1
ATOM 734 C C . CYS A 1 88 ? -6.603 -1.538 -15.378 1.00 94.06 88 CYS A C 1
ATOM 736 O O . CYS A 1 88 ? -6.900 -0.450 -15.866 1.00 94.06 88 CYS A O 1
ATOM 738 N N . MET A 1 89 ? -6.442 -1.713 -14.063 1.00 91.56 89 MET A N 1
ATOM 739 C CA . MET A 1 89 ? -6.582 -0.623 -13.096 1.00 91.56 89 MET A CA 1
ATOM 740 C C . MET A 1 89 ? -5.578 0.505 -13.365 1.00 91.56 89 MET A C 1
ATOM 742 O O . MET A 1 89 ? -5.993 1.646 -13.551 1.00 91.56 89 MET A O 1
ATOM 746 N N . VAL A 1 90 ? -4.277 0.207 -13.446 1.00 91.88 90 VAL A N 1
ATOM 747 C CA . VAL A 1 90 ? -3.238 1.239 -13.625 1.00 91.88 90 VAL A CA 1
ATOM 748 C C . VAL A 1 90 ? -3.332 1.914 -14.992 1.00 91.88 90 VAL A C 1
ATOM 750 O O . VAL A 1 90 ? -3.280 3.138 -15.082 1.00 91.88 90 VAL A O 1
ATOM 753 N N . GLU A 1 91 ? -3.511 1.142 -16.063 1.00 91.50 91 GLU A N 1
ATOM 754 C CA . GLU A 1 91 ? -3.601 1.692 -17.417 1.00 91.50 91 GLU A CA 1
ATOM 755 C C . GLU A 1 91 ? -4.838 2.576 -17.592 1.00 91.50 91 GLU A C 1
ATOM 757 O O . GLU A 1 91 ? -4.770 3.573 -18.310 1.00 91.50 91 GLU A O 1
ATOM 762 N N . SER A 1 92 ? -5.939 2.282 -16.890 1.00 90.56 92 SER A N 1
ATOM 763 C CA . SER A 1 92 ? -7.130 3.136 -16.916 1.00 90.56 92 SER A CA 1
ATOM 764 C C . SER A 1 92 ? -6.888 4.536 -16.329 1.00 90.56 92 SER A C 1
ATOM 766 O O . SER A 1 92 ? -7.494 5.508 -16.779 1.00 90.56 92 SER A O 1
ATOM 768 N N . ILE A 1 93 ? -5.961 4.677 -15.374 1.00 87.69 93 ILE A N 1
ATOM 769 C CA . ILE A 1 93 ? -5.633 5.976 -14.766 1.00 87.69 93 ILE A CA 1
ATOM 770 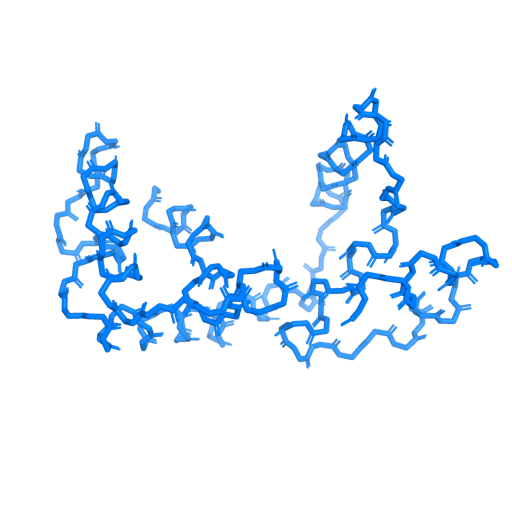C C . ILE A 1 93 ? -4.896 6.874 -15.772 1.00 87.69 93 ILE A C 1
ATOM 772 O O . ILE A 1 93 ? -5.061 8.095 -15.748 1.00 87.69 93 ILE A O 1
ATOM 776 N N . ASN A 1 94 ? -4.159 6.284 -16.719 1.00 87.38 94 ASN A N 1
ATOM 777 C CA . ASN A 1 94 ? -3.391 7.035 -17.716 1.00 87.38 94 ASN A CA 1
ATOM 778 C C . ASN A 1 94 ? -4.256 7.850 -18.689 1.00 87.38 94 ASN A C 1
ATOM 780 O O . ASN A 1 94 ? -3.753 8.770 -19.334 1.00 87.38 94 ASN A O 1
ATOM 784 N N . TYR A 1 95 ? -5.560 7.571 -18.774 1.00 86.88 95 TYR A N 1
ATOM 785 C CA . TYR A 1 95 ? -6.488 8.378 -19.570 1.00 86.88 95 TYR A CA 1
ATOM 786 C C . TYR A 1 95 ? -6.780 9.755 -18.948 1.00 86.88 95 TYR A C 1
ATOM 788 O O . TYR A 1 95 ? -7.226 10.653 -19.658 1.00 86.88 95 TYR A O 1
ATOM 796 N N . TYR A 1 96 ? -6.487 9.961 -17.658 1.00 79.50 96 TYR A N 1
ATOM 797 C CA . TYR A 1 96 ? -6.734 11.218 -16.937 1.00 79.50 96 TYR A CA 1
ATOM 798 C C . TYR A 1 96 ? -5.529 12.185 -16.945 1.00 79.50 96 TYR A C 1
ATOM 800 O O . TYR A 1 96 ? -5.374 12.995 -16.034 1.00 79.50 96 TYR A O 1
ATOM 808 N N . SER A 1 97 ? -4.673 12.122 -17.972 1.00 73.62 97 SER A N 1
ATOM 809 C CA . SER A 1 97 ? -3.463 12.957 -18.159 1.00 73.62 97 SER A CA 1
ATOM 810 C C . SER A 1 97 ? -2.291 12.708 -17.193 1.00 73.62 97 SER A C 1
ATOM 812 O O . SER A 1 97 ? -1.293 13.427 -17.255 1.00 73.62 97 SER A O 1
ATOM 814 N N . LEU A 1 98 ? -2.358 11.690 -16.331 1.00 78.38 98 LEU A N 1
ATOM 815 C CA . LEU A 1 98 ? -1.225 11.240 -15.510 1.00 78.38 98 LEU A CA 1
ATOM 816 C C . LEU A 1 98 ? -0.460 10.125 -16.242 1.00 78.38 98 LEU A C 1
ATOM 818 O O . LEU A 1 98 ? -1.075 9.292 -16.897 1.00 78.38 98 LEU A O 1
ATOM 822 N N . TYR A 1 99 ? 0.875 10.101 -16.162 1.00 87.75 99 TYR A N 1
ATOM 823 C CA . TYR A 1 99 ? 1.696 9.056 -16.792 1.00 87.75 99 TYR A CA 1
ATOM 824 C C . TYR A 1 99 ? 2.200 8.047 -15.758 1.00 87.75 99 TYR A C 1
ATOM 826 O O . TYR A 1 99 ? 3.276 8.195 -15.196 1.00 87.75 99 TYR A O 1
ATOM 834 N N . PHE A 1 100 ? 1.448 6.975 -15.552 1.00 90.00 100 PHE A N 1
ATOM 835 C CA . PHE A 1 100 ? 1.762 5.878 -14.645 1.00 90.00 100 PHE A CA 1
ATOM 836 C C . PHE A 1 100 ? 2.017 4.574 -15.412 1.00 90.00 100 PHE A C 1
ATOM 838 O O . PHE A 1 100 ? 1.097 3.787 -15.658 1.00 90.00 100 PHE A O 1
ATOM 845 N N . PRO A 1 101 ? 3.273 4.291 -15.800 1.00 93.75 101 PRO A N 1
ATOM 846 C CA . PRO A 1 101 ? 3.609 3.003 -16.381 1.00 93.75 101 PRO A CA 1
ATOM 847 C C . PRO A 1 101 ? 3.357 1.875 -15.388 1.00 93.75 101 PRO A C 1
ATOM 849 O O . PRO A 1 101 ? 3.783 1.944 -14.234 1.00 93.75 101 PRO A O 1
ATOM 852 N N . TYR A 1 102 ? 2.734 0.796 -15.859 1.00 94.31 102 TYR A N 1
ATOM 853 C CA . TYR A 1 102 ? 2.379 -0.344 -15.016 1.00 94.31 102 TYR A CA 1
ATOM 854 C C . TYR A 1 102 ? 3.574 -0.898 -14.225 1.00 94.31 102 TYR A C 1
ATOM 856 O O . TYR A 1 102 ? 3.484 -1.070 -13.011 1.00 94.31 102 TYR A O 1
ATOM 864 N N . LYS A 1 103 ? 4.725 -1.113 -14.881 1.00 95.38 103 LYS A N 1
ATOM 865 C CA . LYS A 1 103 ? 5.932 -1.625 -14.209 1.00 95.38 103 LYS A CA 1
ATOM 866 C C . LYS A 1 103 ? 6.432 -0.688 -13.112 1.00 95.38 103 LYS A C 1
ATOM 868 O O . LYS A 1 103 ? 6.835 -1.165 -12.058 1.00 95.38 103 LYS A O 1
ATOM 873 N N . THR A 1 104 ? 6.388 0.621 -13.355 1.00 94.75 104 THR A N 1
ATOM 874 C CA . THR A 1 104 ? 6.800 1.646 -12.391 1.00 94.75 104 THR A CA 1
ATOM 875 C C . THR A 1 104 ? 5.905 1.622 -11.155 1.00 94.75 104 THR A C 1
ATOM 877 O O . THR A 1 104 ? 6.418 1.585 -10.042 1.00 94.75 104 THR A O 1
ATOM 880 N N . ILE A 1 105 ? 4.580 1.574 -11.335 1.00 93.88 105 ILE A N 1
ATOM 881 C CA . ILE A 1 105 ? 3.628 1.517 -10.216 1.00 93.88 105 ILE A CA 1
ATOM 882 C C . ILE A 1 105 ? 3.794 0.240 -9.398 1.00 93.88 105 ILE A C 1
ATOM 884 O O . ILE A 1 105 ? 3.869 0.308 -8.173 1.00 93.88 105 ILE A O 1
ATOM 888 N N . ILE A 1 106 ? 3.894 -0.916 -10.060 1.00 94.00 106 ILE A N 1
ATOM 889 C CA . ILE A 1 106 ? 4.120 -2.184 -9.360 1.00 94.00 106 ILE A CA 1
ATOM 890 C C . ILE A 1 106 ? 5.438 -2.144 -8.595 1.00 94.00 106 ILE A C 1
ATOM 892 O O . ILE A 1 106 ? 5.467 -2.561 -7.442 1.00 94.00 106 ILE A O 1
ATOM 896 N N . LEU A 1 107 ? 6.504 -1.602 -9.189 1.00 94.69 107 LEU A N 1
ATOM 897 C CA . LEU A 1 107 ? 7.790 -1.495 -8.515 1.00 94.69 107 LEU A CA 1
ATOM 898 C C . LEU A 1 107 ? 7.697 -0.630 -7.246 1.00 94.69 107 LEU A C 1
ATOM 900 O O . LEU A 1 107 ? 8.072 -1.107 -6.177 1.00 94.69 107 LEU A O 1
ATOM 904 N N . LEU A 1 108 ? 7.124 0.577 -7.328 1.00 93.62 108 LEU A N 1
ATOM 905 C CA . LEU A 1 108 ? 6.918 1.469 -6.172 1.00 93.62 108 LEU A CA 1
ATOM 906 C C . LEU A 1 108 ? 6.067 0.812 -5.074 1.00 93.62 108 LEU A C 1
ATOM 908 O O . LEU A 1 108 ? 6.374 0.918 -3.882 1.00 93.62 108 LEU A O 1
ATOM 912 N N . PHE A 1 109 ? 5.017 0.092 -5.474 1.00 92.56 109 PHE A N 1
ATOM 913 C CA . PHE A 1 109 ? 4.170 -0.653 -4.550 1.00 92.56 109 PHE A CA 1
ATOM 914 C C . PHE A 1 109 ? 4.954 -1.772 -3.847 1.00 92.56 109 PHE A C 1
ATOM 916 O O . PHE A 1 109 ? 4.946 -1.859 -2.621 1.00 92.56 109 PHE A O 1
ATOM 923 N N . THR A 1 110 ? 5.691 -2.594 -4.600 1.00 92.50 110 THR A N 1
ATOM 924 C CA . THR A 1 110 ? 6.502 -3.684 -4.034 1.00 92.50 110 THR A CA 1
ATOM 925 C C . THR A 1 110 ? 7.624 -3.172 -3.131 1.00 92.50 110 THR A C 1
ATOM 927 O O . THR A 1 110 ? 7.845 -3.744 -2.066 1.00 92.50 110 THR A O 1
ATOM 930 N N . GLU A 1 111 ? 8.264 -2.050 -3.470 1.00 92.44 111 GLU A N 1
ATOM 931 C CA . GLU A 1 111 ? 9.263 -1.402 -2.612 1.00 92.44 111 GLU A CA 1
ATOM 932 C C . GLU A 1 111 ? 8.668 -0.923 -1.289 1.00 92.44 111 GLU A C 1
ATOM 934 O O . GLU A 1 111 ? 9.301 -1.069 -0.246 1.00 92.44 111 GLU A O 1
ATOM 939 N N . THR A 1 112 ? 7.439 -0.397 -1.308 1.00 91.75 112 THR A N 1
ATOM 940 C CA . THR A 1 112 ? 6.731 0.015 -0.085 1.00 91.75 112 THR A CA 1
ATOM 941 C C . THR A 1 112 ? 6.489 -1.173 0.850 1.00 91.75 112 THR A C 1
ATOM 943 O O . THR A 1 112 ? 6.572 -1.034 2.068 1.00 91.75 112 THR A O 1
ATOM 946 N N . LEU A 1 113 ? 6.283 -2.364 0.285 1.00 90.75 113 LEU A N 1
ATOM 947 C CA . LEU A 1 113 ? 6.168 -3.622 1.025 1.00 90.75 113 LEU A CA 1
ATOM 948 C C . LEU A 1 113 ? 7.524 -4.270 1.365 1.00 90.75 113 LEU A C 1
ATOM 950 O O . LEU A 1 113 ? 7.550 -5.389 1.875 1.00 90.75 113 LEU A O 1
ATOM 954 N N . ASN A 1 114 ? 8.647 -3.594 1.099 1.00 90.06 114 ASN A N 1
ATOM 955 C CA . ASN A 1 114 ? 10.009 -4.124 1.235 1.00 90.06 114 ASN A CA 1
ATOM 956 C C . ASN A 1 114 ? 10.26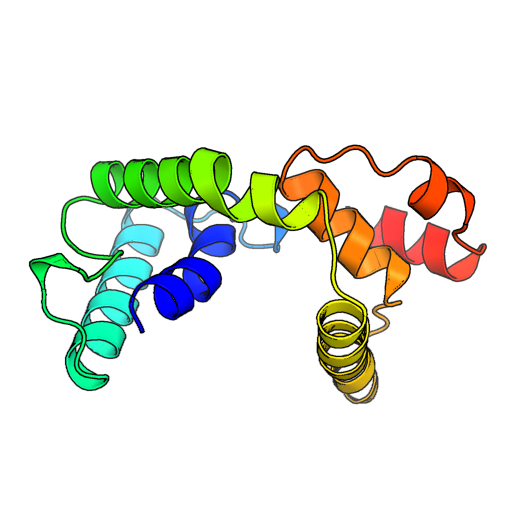3 -5.411 0.422 1.00 90.06 114 ASN A C 1
ATOM 958 O O . ASN A 1 114 ? 11.076 -6.255 0.803 1.00 90.06 114 ASN A O 1
ATOM 962 N N . LEU A 1 115 ? 9.582 -5.566 -0.715 1.00 90.50 115 LEU A N 1
ATOM 963 C CA . LEU A 1 115 ? 9.800 -6.660 -1.656 1.00 90.50 115 LEU A CA 1
ATOM 964 C C . LEU A 1 115 ? 10.836 -6.241 -2.701 1.00 90.50 115 LEU A C 1
ATOM 966 O O . LEU A 1 115 ? 10.646 -5.277 -3.441 1.00 90.50 115 LEU A O 1
ATOM 970 N N . ASN A 1 116 ? 11.940 -6.984 -2.777 1.00 89.50 116 ASN A N 1
ATOM 971 C CA . ASN A 1 116 ? 12.998 -6.712 -3.744 1.00 89.50 116 ASN A CA 1
ATOM 972 C C . ASN A 1 116 ? 12.655 -7.323 -5.113 1.00 89.50 116 ASN A C 1
ATOM 974 O O . ASN A 1 116 ? 12.589 -8.545 -5.245 1.00 89.50 116 ASN A O 1
ATOM 978 N N . MET A 1 117 ? 12.491 -6.478 -6.135 1.00 91.81 117 MET A N 1
ATOM 979 C CA . MET A 1 117 ? 12.116 -6.882 -7.497 1.00 91.81 117 MET A CA 1
ATOM 980 C C . MET A 1 117 ? 13.202 -6.503 -8.529 1.00 91.81 117 MET A C 1
ATOM 982 O O . MET A 1 117 ? 12.932 -5.738 -9.460 1.00 91.81 117 MET A O 1
ATOM 986 N N . PRO A 1 118 ? 14.438 -7.035 -8.422 1.00 93.88 118 PRO A N 1
ATOM 987 C CA . PRO A 1 118 ? 15.576 -6.581 -9.230 1.00 93.88 118 PRO A CA 1
ATOM 988 C C . PRO A 1 118 ? 15.375 -6.830 -10.730 1.00 93.88 118 PRO A C 1
ATOM 990 O O . PRO A 1 118 ? 15.746 -5.999 -11.555 1.00 93.88 118 PRO A O 1
ATOM 993 N N . ASN A 1 119 ? 14.717 -7.936 -11.089 1.00 94.62 119 ASN A N 1
ATOM 994 C CA . ASN A 1 119 ? 14.396 -8.254 -12.481 1.00 94.62 119 ASN A CA 1
ATOM 995 C C . ASN A 1 119 ? 13.360 -7.283 -13.067 1.00 94.62 119 ASN A C 1
ATOM 997 O O . ASN A 1 119 ? 13.460 -6.915 -14.235 1.00 94.62 119 ASN A O 1
ATOM 1001 N N . LEU A 1 120 ? 12.385 -6.839 -12.262 1.00 94.12 120 LEU A N 1
ATOM 1002 C CA . LEU A 1 120 ? 11.403 -5.846 -12.699 1.00 94.12 120 LEU A CA 1
ATOM 1003 C C . LEU A 1 120 ? 12.083 -4.492 -12.925 1.00 94.12 120 LEU A C 1
ATOM 1005 O O . LEU A 1 120 ? 11.880 -3.896 -13.980 1.00 94.12 120 LEU A O 1
ATOM 1009 N N . TYR A 1 121 ? 12.937 -4.061 -11.990 1.00 95.94 121 TYR A N 1
ATOM 1010 C CA . TYR A 1 121 ? 13.730 -2.836 -12.123 1.00 95.94 121 TYR A CA 1
ATOM 1011 C C . TYR A 1 121 ? 14.629 -2.859 -13.369 1.00 95.94 121 TYR A C 1
ATOM 1013 O O . TYR A 1 121 ? 14.616 -1.921 -14.161 1.00 95.94 121 TYR A O 1
ATOM 1021 N N . ALA A 1 122 ? 15.350 -3.960 -13.604 1.00 97.06 122 ALA A N 1
ATOM 1022 C CA . ALA A 1 122 ? 16.195 -4.119 -14.789 1.00 97.06 122 ALA A CA 1
ATOM 1023 C C . ALA A 1 122 ? 15.399 -4.142 -16.109 1.00 97.06 122 ALA A C 1
ATOM 1025 O O . ALA A 1 122 ? 15.952 -3.857 -1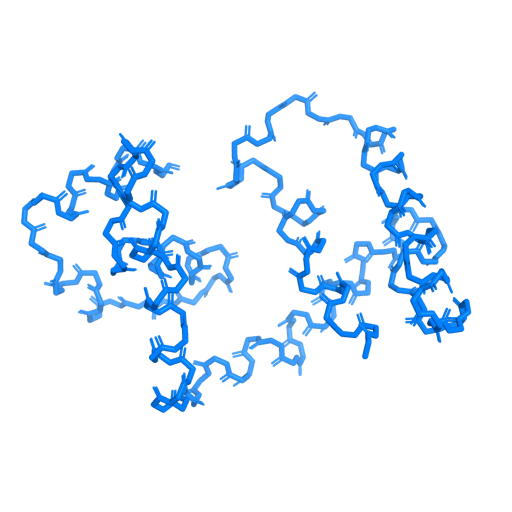7.168 1.00 97.06 122 ALA A O 1
ATOM 1026 N N . SER A 1 123 ? 14.104 -4.472 -16.058 1.00 96.94 123 SER A N 1
ATOM 1027 C CA . SER A 1 123 ? 13.222 -4.517 -17.230 1.00 96.94 123 SER A CA 1
ATOM 1028 C C . SER A 1 123 ? 12.595 -3.168 -17.610 1.00 96.94 123 SER A C 1
ATOM 1030 O O . SER A 1 123 ? 11.823 -3.117 -18.577 1.00 96.94 123 SER A O 1
ATOM 1032 N N . LEU A 1 124 ? 12.856 -2.099 -16.846 1.00 97.25 124 LEU A N 1
ATOM 1033 C CA . LEU A 1 124 ? 12.325 -0.766 -17.130 1.00 97.25 124 LEU A CA 1
ATOM 1034 C C . LEU A 1 124 ? 12.975 -0.188 -18.391 1.00 97.25 124 LEU A C 1
ATOM 1036 O O . LEU A 1 124 ? 14.195 -0.199 -18.550 1.00 97.25 124 LEU A O 1
ATOM 1040 N N . ASN A 1 125 ? 12.159 0.370 -19.281 1.00 96.81 125 ASN A N 1
ATOM 1041 C CA . ASN A 1 125 ? 12.664 1.207 -20.364 1.00 96.81 125 ASN A CA 1
ATOM 1042 C C . ASN A 1 125 ? 13.000 2.623 -19.858 1.00 96.81 125 ASN A C 1
ATOM 1044 O O . ASN A 1 125 ? 12.639 3.012 -18.750 1.00 96.81 125 ASN A O 1
ATOM 1048 N N . TYR A 1 126 ? 13.655 3.429 -20.695 1.00 96.19 126 TYR A N 1
ATOM 1049 C CA . TYR A 1 126 ? 14.111 4.771 -20.316 1.00 96.19 126 TYR A CA 1
ATOM 1050 C C . TYR A 1 126 ? 12.992 5.693 -19.787 1.00 96.19 126 TYR A C 1
ATOM 1052 O O . TYR A 1 126 ? 13.197 6.406 -18.807 1.00 96.19 126 TYR A O 1
ATOM 1060 N N . ARG A 1 127 ? 11.787 5.656 -20.379 1.00 94.25 127 ARG A N 1
ATOM 1061 C CA . ARG A 1 127 ? 10.648 6.473 -19.916 1.00 94.25 127 ARG A CA 1
ATOM 1062 C C . ARG A 1 127 ? 10.078 5.961 -18.595 1.00 94.25 127 ARG A C 1
ATOM 1064 O O . ARG A 1 127 ? 9.714 6.762 -17.741 1.00 94.25 127 ARG A O 1
ATOM 1071 N N . GLU A 1 128 ? 9.989 4.641 -18.435 1.00 96.00 128 GLU A N 1
ATOM 1072 C CA . GLU A 1 128 ? 9.557 3.998 -17.186 1.00 96.00 128 GLU A CA 1
ATOM 1073 C C . GLU A 1 128 ? 10.527 4.300 -16.036 1.00 96.00 128 GLU A C 1
ATOM 1075 O O . GLU A 1 128 ? 10.094 4.564 -14.915 1.00 96.00 128 GLU A O 1
ATOM 1080 N N . TRP A 1 129 ? 11.829 4.324 -16.329 1.00 96.12 129 TRP A N 1
ATOM 1081 C CA . TRP A 1 129 ? 12.870 4.680 -15.371 1.00 96.12 129 TRP A CA 1
ATOM 1082 C C . TRP A 1 129 ? 12.791 6.151 -14.942 1.00 96.12 129 TRP A C 1
ATOM 1084 O O . TRP A 1 129 ? 12.817 6.426 -13.746 1.00 96.12 129 TRP A O 1
ATOM 1094 N N . ILE A 1 130 ? 12.610 7.095 -15.880 1.00 95.44 130 ILE A N 1
ATOM 1095 C CA . ILE A 1 130 ? 12.389 8.513 -15.535 1.00 95.44 130 ILE A CA 1
ATOM 1096 C C . ILE A 1 130 ? 11.165 8.661 -14.626 1.00 95.44 130 ILE A C 1
ATOM 1098 O O . ILE A 1 130 ? 11.247 9.334 -13.601 1.00 95.44 130 ILE A O 1
ATOM 1102 N N . ALA A 1 131 ? 10.046 8.018 -14.978 1.00 94.19 131 ALA A N 1
ATOM 1103 C CA . ALA A 1 131 ? 8.835 8.054 -14.163 1.00 94.19 131 ALA A CA 1
ATOM 1104 C C . ALA A 1 131 ? 9.075 7.476 -12.760 1.00 94.19 131 ALA A C 1
ATOM 1106 O O . ALA A 1 131 ? 8.641 8.058 -11.774 1.00 94.19 131 ALA A O 1
ATOM 1107 N N . TYR A 1 132 ? 9.814 6.369 -12.658 1.00 94.44 132 TYR A N 1
ATOM 1108 C CA . TYR A 1 132 ? 10.171 5.768 -11.374 1.00 94.44 132 TYR A CA 1
ATOM 1109 C C . TYR A 1 132 ? 10.973 6.726 -10.488 1.00 94.44 132 TYR A C 1
ATOM 1111 O O . TYR A 1 132 ? 10.631 6.891 -9.324 1.00 94.44 132 TYR A O 1
ATOM 1119 N N . ILE A 1 133 ? 11.986 7.404 -11.035 1.00 93.75 133 ILE A N 1
ATOM 1120 C CA . ILE A 1 133 ? 12.768 8.392 -10.277 1.00 93.75 133 ILE A CA 1
ATOM 1121 C C . ILE A 1 133 ? 11.917 9.606 -9.883 1.00 93.75 133 ILE A C 1
ATOM 1123 O O . ILE A 1 133 ? 12.098 10.138 -8.795 1.00 93.75 133 ILE A O 1
ATOM 1127 N N . ALA A 1 134 ? 10.991 10.039 -10.740 1.00 92.00 134 ALA A N 1
ATOM 1128 C CA . ALA A 1 134 ? 10.136 11.193 -10.470 1.00 92.00 134 ALA A CA 1
ATOM 1129 C C . ALA A 1 134 ? 9.085 10.942 -9.373 1.00 92.00 134 ALA A C 1
ATOM 1131 O O . ALA A 1 134 ? 8.676 11.888 -8.705 1.00 92.00 134 ALA A O 1
ATOM 1132 N N . TYR A 1 135 ? 8.626 9.698 -9.212 1.00 89.12 135 TYR A N 1
ATOM 1133 C CA . TYR A 1 135 ? 7.573 9.327 -8.255 1.00 89.12 135 TYR A CA 1
ATOM 1134 C C . TYR A 1 135 ? 8.081 8.763 -6.926 1.00 89.12 135 TYR A C 1
ATOM 1136 O O . TYR A 1 135 ? 7.271 8.494 -6.040 1.00 89.12 135 TYR A O 1
ATOM 1144 N N . ARG A 1 136 ? 9.387 8.537 -6.799 1.00 84.25 136 ARG A N 1
ATOM 1145 C CA . ARG A 1 136 ? 10.014 7.976 -5.601 1.00 84.25 136 ARG A CA 1
ATOM 1146 C C . ARG A 1 136 ? 10.309 9.040 -4.550 1.00 84.25 136 ARG A C 1
ATOM 1148 O O . ARG A 1 136 ? 10.177 8.696 -3.352 1.00 84.25 136 ARG A O 1
#

Mean predicted aligned error: 3.53 Å

Sequence (136 aa):
MAVAQANFIMLPVLYPQKIGMHSITDEDLEAFCHMWKCYGYFLGIEDEFNFCHGSLKEIKQRLWDLTQHWTILNFKEIQPEFVHVTRCMVESINYYSLYFPYKTIILLFTETLNLNMPNLYASLNYREWIAYIAYR

Foldseek 3Di:
DQVVLLVVCLCCLQPVVLVPNPPDDLVNNLVVLVVSLVVCVVVPNDLVSHLSHDHSVSSNVSSVCCLVVPVVVCVVDDDPVNLVVLQVVQVVVVVVVDDDDSLLVVVSVCVVSVHDDVVSVVPDDPVSVVVNVVSD